Protein AF-A0A7C2H0J8-F1 (afdb_monomer)

Foldseek 3Di:
DKDWDFDQDDDPNATFRKIWIADPVRDTPDMDTAQDDDPVCVVVRHDHDD

pLDDT: mean 96.35, std 3.86, range [76.5, 98.38]

Structure (mmCIF, N/CA/C/O backbone):
data_AF-A0A7C2H0J8-F1
#
_entry.id   AF-A0A7C2H0J8-F1
#
loop_
_atom_site.group_PDB
_atom_site.id
_atom_site.type_symbol
_atom_site.label_atom_id
_atom_site.label_alt_id
_atom_site.label_comp_id
_atom_site.label_asym_id
_atom_site.label_entity_id
_atom_site.label_seq_id
_atom_site.pdbx_PDB_ins_code
_atom_site.Cartn_x
_atom_site.Cartn_y
_atom_site.Cartn_z
_atom_site.occupancy
_atom_site.B_iso_or_equiv
_atom_site.auth_seq_id
_atom_site.auth_comp_id
_atom_site.auth_asym_id
_atom_site.auth_atom_id
_atom_site.pdbx_PDB_model_num
ATOM 1 N N . MET A 1 1 ? -15.515 6.146 14.346 1.00 81.62 1 MET A N 1
ATOM 2 C CA . MET A 1 1 ? -14.563 7.110 13.758 1.00 81.62 1 MET A CA 1
ATOM 3 C C . MET A 1 1 ? -13.278 6.355 13.497 1.00 81.62 1 MET A C 1
ATOM 5 O O . MET A 1 1 ? -12.890 5.580 14.361 1.00 81.62 1 MET A O 1
ATOM 9 N N . ALA A 1 2 ? -12.691 6.514 12.318 1.00 91.69 2 ALA A N 1
ATOM 10 C CA . ALA A 1 2 ? -11.430 5.882 11.951 1.00 91.69 2 ALA A CA 1
ATOM 11 C C . ALA A 1 2 ? -10.491 6.954 11.399 1.00 91.69 2 ALA A C 1
ATOM 13 O O . ALA A 1 2 ? -10.959 7.935 10.816 1.00 91.69 2 ALA A O 1
ATOM 14 N N . ILE A 1 3 ? -9.191 6.766 11.601 1.00 97.06 3 ILE A N 1
ATOM 15 C CA . ILE A 1 3 ? -8.151 7.608 11.013 1.00 97.06 3 ILE A CA 1
ATOM 16 C C . ILE A 1 3 ? -7.572 6.855 9.821 1.00 97.06 3 ILE A C 1
ATOM 18 O O . ILE A 1 3 ? -7.241 5.674 9.934 1.00 97.06 3 ILE A O 1
ATOM 22 N N . VAL A 1 4 ? -7.451 7.550 8.692 1.00 97.94 4 VAL A N 1
ATOM 23 C CA . VAL A 1 4 ? -6.744 7.065 7.507 1.00 97.94 4 VAL A CA 1
ATOM 24 C C . VAL A 1 4 ? -5.482 7.901 7.348 1.00 97.94 4 VAL A C 1
ATOM 26 O O . VAL A 1 4 ? -5.566 9.112 7.154 1.00 97.94 4 VAL A O 1
ATOM 29 N N . ALA A 1 5 ? -4.323 7.259 7.455 1.00 97.75 5 ALA A N 1
ATOM 30 C CA . ALA A 1 5 ? -3.021 7.904 7.352 1.00 97.75 5 ALA A CA 1
ATOM 31 C C . ALA A 1 5 ? -2.330 7.476 6.045 1.00 97.75 5 ALA A C 1
ATOM 33 O O . ALA A 1 5 ? -1.961 6.304 5.929 1.00 97.75 5 ALA A O 1
ATOM 34 N N . PRO A 1 6 ? -2.165 8.373 5.056 1.00 97.81 6 PRO A N 1
ATOM 35 C CA . PRO A 1 6 ? -1.342 8.091 3.886 1.00 97.81 6 PRO A CA 1
ATOM 36 C C . PRO A 1 6 ? 0.136 8.056 4.291 1.00 97.81 6 PRO A C 1
ATOM 38 O O . PRO A 1 6 ? 0.605 8.938 5.011 1.00 97.81 6 PRO A O 1
ATOM 41 N N . VAL A 1 7 ? 0.859 7.030 3.849 1.00 97.56 7 VAL A 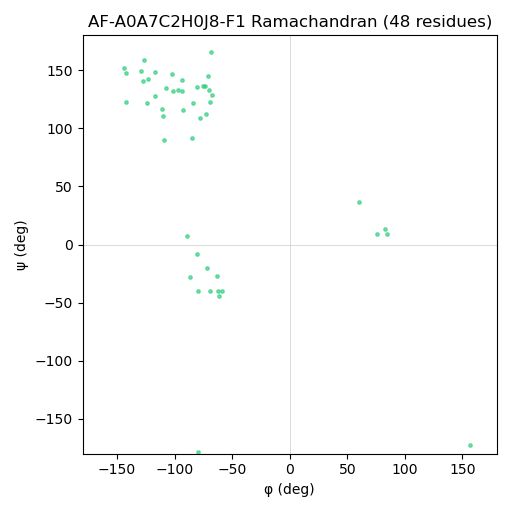N 1
ATOM 42 C CA . VAL A 1 7 ? 2.255 6.776 4.217 1.00 97.56 7 VAL A CA 1
ATOM 43 C C . VAL A 1 7 ? 3.047 6.193 3.047 1.00 97.56 7 VAL A C 1
ATOM 45 O O . VAL A 1 7 ? 2.515 5.450 2.218 1.00 97.56 7 VAL A O 1
ATOM 48 N N . ASP A 1 8 ? 4.348 6.467 3.050 1.00 97.44 8 ASP A N 1
ATOM 49 C CA . ASP A 1 8 ? 5.340 5.752 2.251 1.00 97.44 8 ASP A CA 1
ATOM 50 C C . ASP A 1 8 ? 5.776 4.489 3.018 1.00 97.44 8 ASP A C 1
ATOM 52 O O . ASP A 1 8 ? 6.656 4.518 3.884 1.00 97.44 8 ASP A O 1
ATOM 56 N N . GLU A 1 9 ? 5.105 3.363 2.762 1.00 97.56 9 GLU A N 1
ATOM 57 C CA . GLU A 1 9 ? 5.308 2.114 3.504 1.00 97.56 9 GLU A CA 1
ATOM 58 C C . GLU A 1 9 ? 6.489 1.315 2.940 1.00 97.56 9 GLU A C 1
ATOM 60 O O . GLU A 1 9 ? 6.470 0.879 1.789 1.00 97.56 9 GLU A O 1
ATOM 65 N N . HIS A 1 10 ? 7.483 1.033 3.785 1.00 97.19 10 HIS A N 1
ATOM 66 C CA . HIS A 1 10 ? 8.545 0.076 3.481 1.00 97.19 10 HIS A CA 1
ATOM 67 C C . HIS A 1 10 ? 8.175 -1.314 4.003 1.00 97.19 10 HIS A C 1
ATOM 69 O O . HIS A 1 10 ? 8.077 -1.532 5.212 1.00 97.19 10 HIS A O 1
ATOM 75 N N . ARG A 1 11 ? 8.007 -2.284 3.098 1.00 95.00 11 ARG A N 1
ATOM 76 C CA . ARG A 1 11 ? 7.666 -3.668 3.457 1.00 95.00 11 ARG A CA 1
ATOM 77 C C . ARG A 1 11 ? 8.384 -4.668 2.560 1.00 95.00 11 ARG A C 1
ATOM 79 O O . ARG A 1 11 ? 8.229 -4.644 1.343 1.00 95.00 11 ARG A O 1
ATOM 86 N N . GLY A 1 12 ? 9.155 -5.577 3.160 1.00 94.06 12 GLY A N 1
ATOM 87 C CA . GLY A 1 12 ? 9.868 -6.628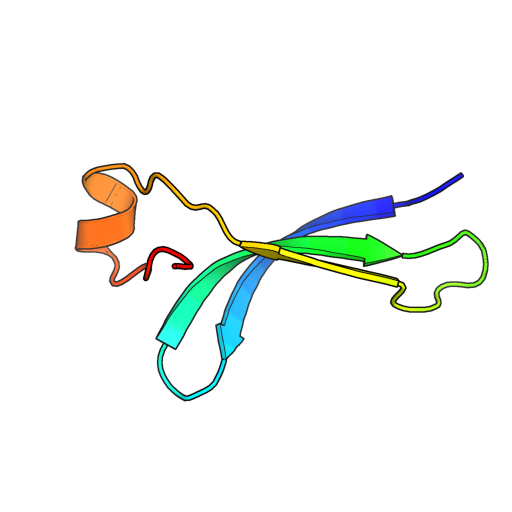 2.419 1.00 94.06 12 GLY A CA 1
ATOM 88 C C . GLY A 1 12 ? 10.861 -6.084 1.384 1.00 94.06 12 GLY A C 1
ATOM 89 O O . GLY A 1 12 ? 10.962 -6.632 0.292 1.00 94.06 12 GLY A O 1
ATOM 90 N N . GLY A 1 13 ? 11.534 -4.969 1.694 1.00 95.69 13 GLY A N 1
ATOM 91 C CA . GLY A 1 13 ? 12.493 -4.321 0.789 1.00 95.69 13 GLY A CA 1
ATOM 92 C C . GLY A 1 13 ? 11.864 -3.537 -0.369 1.00 95.69 13 GLY A C 1
ATOM 93 O O . GLY A 1 13 ? 12.584 -3.103 -1.261 1.00 95.69 13 GLY A O 1
ATOM 94 N N . ARG A 1 14 ? 10.540 -3.351 -0.369 1.00 96.88 14 ARG A N 1
ATOM 95 C CA . ARG A 1 14 ? 9.806 -2.584 -1.383 1.00 96.88 14 ARG A CA 1
ATOM 96 C C . ARG A 1 14 ? 9.127 -1.371 -0.757 1.00 96.88 14 ARG A C 1
ATOM 98 O O . ARG A 1 14 ? 8.718 -1.430 0.405 1.00 96.88 14 ARG A O 1
ATOM 105 N N . LEU A 1 15 ? 9.007 -0.304 -1.542 1.00 98.06 15 LEU A N 1
ATOM 106 C CA . LEU A 1 15 ? 8.318 0.933 -1.185 1.00 98.06 15 LEU A CA 1
ATOM 107 C C . LEU A 1 15 ? 6.899 0.917 -1.755 1.00 98.06 15 LEU A C 1
ATOM 109 O O . LEU A 1 15 ? 6.729 0.606 -2.929 1.00 98.06 15 LEU A O 1
ATOM 113 N N . TYR A 1 16 ? 5.892 1.272 -0.963 1.00 98.25 16 TYR A N 1
ATOM 114 C CA . TYR A 1 16 ? 4.495 1.342 -1.392 1.00 98.25 16 TYR A CA 1
ATOM 115 C C . TYR A 1 16 ? 3.901 2.704 -1.043 1.00 98.25 16 TYR A C 1
ATOM 117 O O . TYR A 1 16 ? 4.114 3.209 0.055 1.00 98.25 16 TYR A O 1
ATOM 125 N N . ASN A 1 17 ? 3.079 3.248 -1.942 1.00 98.25 17 ASN A N 1
ATOM 126 C CA . ASN A 1 17 ? 2.125 4.287 -1.569 1.00 98.25 17 ASN A CA 1
ATOM 127 C C . ASN A 1 17 ? 0.953 3.582 -0.877 1.00 98.25 17 ASN A C 1
ATOM 129 O O . ASN A 1 17 ? 0.210 2.838 -1.529 1.00 98.25 17 ASN A O 1
ATOM 133 N N . ALA A 1 18 ? 0.836 3.757 0.435 1.00 98.19 18 ALA A N 1
ATOM 134 C CA . ALA A 1 18 ? -0.134 3.049 1.252 1.00 98.19 18 ALA A CA 1
ATOM 135 C C . ALA A 1 18 ? -0.991 4.004 2.086 1.00 98.19 18 ALA A C 1
ATOM 137 O O . ALA A 1 18 ? -0.624 5.141 2.365 1.00 98.19 18 ALA A O 1
ATOM 138 N N . ALA A 1 19 ? -2.149 3.513 2.511 1.00 98.31 19 ALA A N 1
ATOM 139 C CA . ALA A 1 19 ? -2.994 4.156 3.501 1.00 98.31 19 ALA A CA 1
ATOM 140 C C . ALA A 1 19 ? -3.239 3.181 4.651 1.00 98.31 19 ALA A C 1
ATOM 142 O O . ALA A 1 19 ? -3.752 2.079 4.445 1.00 98.31 19 ALA A O 1
ATOM 143 N N . TRP A 1 20 ? -2.857 3.577 5.860 1.00 98.12 20 TRP A N 1
ATOM 144 C CA . TRP A 1 20 ? -3.071 2.803 7.078 1.00 98.12 20 TRP A CA 1
ATOM 145 C C . TRP A 1 20 ? -4.365 3.230 7.755 1.00 98.12 20 TRP A C 1
ATOM 147 O O . TRP A 1 20 ? -4.690 4.417 7.783 1.00 98.12 20 TRP A O 1
ATOM 157 N N . VAL A 1 21 ? -5.099 2.263 8.301 1.00 98.31 21 VAL A N 1
ATOM 158 C CA . VAL A 1 21 ? -6.397 2.493 8.937 1.00 98.31 21 VAL A CA 1
ATOM 159 C C . VAL A 1 21 ? -6.313 2.137 10.412 1.00 98.31 21 VAL A C 1
ATOM 161 O O . VAL A 1 21 ? -5.929 1.021 10.766 1.00 98.31 21 VAL A O 1
ATOM 164 N N . PHE A 1 22 ? -6.726 3.076 11.260 1.00 98.38 22 PHE A N 1
ATOM 165 C CA . PHE A 1 22 ? -6.782 2.908 12.709 1.00 98.38 22 PHE A CA 1
ATOM 166 C C . PHE A 1 22 ? -8.196 3.165 13.233 1.00 98.38 22 PHE A C 1
ATOM 168 O O . PHE A 1 22 ? -8.887 4.062 12.735 1.00 98.38 22 PHE A O 1
ATOM 175 N N . ASN A 1 23 ? -8.637 2.402 14.237 1.00 97.62 23 ASN A N 1
ATOM 176 C CA . ASN A 1 23 ? -9.888 2.692 14.948 1.00 97.62 23 ASN A CA 1
ATOM 177 C C . ASN A 1 23 ? -9.704 3.812 15.990 1.00 97.62 23 ASN A C 1
ATOM 179 O O . ASN A 1 23 ? -8.632 4.406 16.115 1.00 97.62 23 ASN A O 1
ATOM 183 N N . LYS A 1 24 ? -10.772 4.139 16.726 1.00 97.25 24 LYS A N 1
ATOM 184 C CA . LYS A 1 24 ? -10.749 5.221 17.725 1.00 97.25 24 LYS A CA 1
ATOM 185 C C . LYS A 1 24 ? -9.930 4.858 18.973 1.00 97.25 24 LYS A C 1
ATOM 187 O O . LYS A 1 24 ? -9.520 5.756 19.697 1.00 97.25 24 LYS A O 1
ATOM 192 N N . GLU A 1 25 ? -9.702 3.570 19.207 1.00 97.69 25 GLU A N 1
ATOM 193 C CA . GLU A 1 25 ? -8.837 3.026 20.253 1.00 97.69 25 GLU A CA 1
ATOM 194 C C . GLU A 1 25 ? -7.348 3.059 19.858 1.00 97.69 25 GLU A C 1
ATOM 196 O O . GLU A 1 25 ? -6.487 2.808 20.696 1.00 97.69 25 GLU A O 1
ATOM 201 N N . GLY A 1 26 ? -7.033 3.408 18.604 1.00 96.25 26 GLY A N 1
ATOM 202 C CA . GLY A 1 26 ? -5.669 3.441 18.074 1.00 96.25 26 GLY A CA 1
ATOM 203 C C . GLY A 1 26 ? -5.168 2.090 17.559 1.00 96.25 26 GLY A C 1
ATOM 204 O O . GLY A 1 26 ? -3.993 1.960 17.219 1.00 96.25 26 GLY A O 1
ATOM 205 N N . GLU A 1 27 ? -6.033 1.082 17.468 1.00 98.00 27 GLU A N 1
ATOM 206 C CA . GLU A 1 27 ? -5.675 -0.230 16.941 1.00 98.00 27 GLU A CA 1
ATOM 207 C C . GLU A 1 27 ? -5.548 -0.179 15.418 1.00 98.00 27 GLU A C 1
ATOM 209 O O . GLU A 1 27 ? -6.391 0.391 14.717 1.00 98.00 27 GLU A O 1
ATOM 214 N N . PHE A 1 28 ? -4.494 -0.810 14.901 1.00 97.62 28 PHE A N 1
ATOM 215 C CA . PHE A 1 28 ? -4.279 -0.957 13.468 1.00 97.62 28 PHE A CA 1
ATOM 216 C C . PHE A 1 28 ? -5.262 -1.980 12.895 1.00 97.62 28 PHE A C 1
ATOM 218 O O . PHE A 1 28 ? -5.169 -3.174 13.174 1.00 97.62 28 PHE A O 1
ATOM 225 N N . LEU A 1 29 ? -6.189 -1.509 12.066 1.00 97.94 29 LEU A N 1
ATOM 226 C CA . LEU A 1 29 ? -7.198 -2.354 11.429 1.00 97.94 29 LEU A CA 1
ATOM 227 C C . LEU A 1 29 ? -6.698 -2.973 10.125 1.00 97.94 29 LEU A C 1
ATOM 229 O O . LEU A 1 29 ? -7.170 -4.029 9.711 1.00 97.94 29 LEU A O 1
ATOM 233 N N . GLY A 1 30 ? -5.766 -2.305 9.452 1.00 97.19 30 GLY A N 1
ATOM 234 C CA . GLY A 1 30 ? -5.250 -2.769 8.178 1.00 97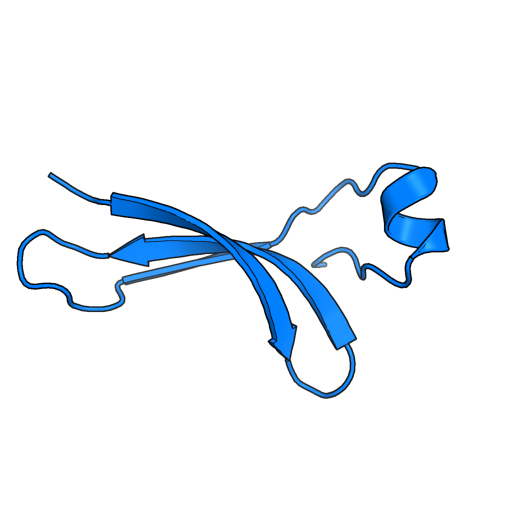.19 30 GLY A CA 1
ATOM 235 C C . GLY A 1 30 ? -4.663 -1.655 7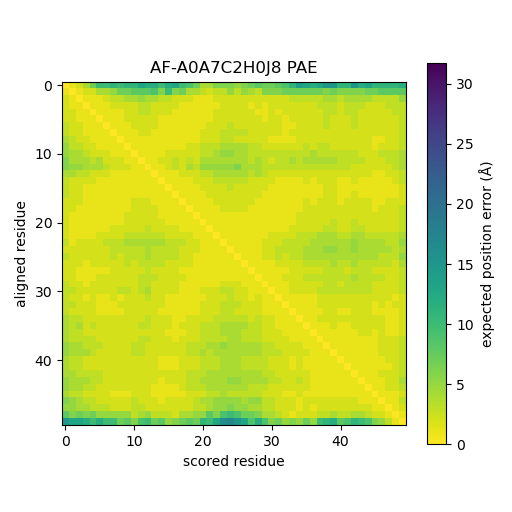.334 1.00 97.19 30 GLY A C 1
ATOM 236 O O . GLY A 1 30 ? -4.503 -0.511 7.762 1.00 97.19 30 GLY A O 1
ATOM 237 N N . ARG A 1 31 ? -4.331 -2.021 6.099 1.00 96.56 31 ARG A N 1
ATOM 238 C CA . ARG A 1 31 ? -3.730 -1.122 5.121 1.00 96.56 31 ARG A CA 1
ATOM 239 C C . ARG A 1 31 ? -4.261 -1.386 3.726 1.00 96.56 31 ARG A C 1
ATOM 241 O O . ARG A 1 31 ? -4.531 -2.527 3.363 1.00 96.56 31 ARG A O 1
ATOM 248 N N . TYR A 1 32 ? -4.334 -0.321 2.950 1.00 97.00 32 TYR A N 1
ATOM 249 C CA . TYR A 1 32 ? -4.526 -0.343 1.511 1.00 97.00 32 TYR A CA 1
ATOM 250 C C . TYR A 1 32 ? -3.209 0.049 0.842 1.00 97.00 32 TYR A C 1
ATOM 252 O O . TYR A 1 32 ? -2.577 1.011 1.269 1.00 97.00 32 TYR A O 1
ATOM 260 N N . GLY A 1 33 ? -2.797 -0.676 -0.196 1.00 97.69 33 GLY A N 1
ATOM 261 C CA . GLY A 1 33 ? -1.723 -0.243 -1.087 1.00 97.69 33 GLY A CA 1
ATOM 262 C C . GLY A 1 33 ? -2.312 0.286 -2.390 1.00 97.69 33 GLY A C 1
ATOM 263 O O . GLY A 1 33 ? -3.331 -0.212 -2.864 1.00 97.69 33 GLY A O 1
ATOM 264 N N . LYS A 1 34 ? -1.671 1.276 -3.004 1.00 97.94 34 LYS A N 1
ATOM 265 C CA . LYS A 1 34 ? -2.101 1.793 -4.302 1.00 97.94 34 LYS A CA 1
ATOM 266 C C . LYS A 1 34 ? -1.858 0.760 -5.411 1.00 97.94 34 LYS A C 1
ATOM 268 O O . LYS A 1 34 ? -0.726 0.342 -5.637 1.00 97.94 34 LYS A O 1
ATOM 273 N N . VAL A 1 35 ? -2.920 0.394 -6.129 1.00 97.50 35 VAL A N 1
ATOM 274 C CA . VAL A 1 35 ? -2.871 -0.574 -7.248 1.00 97.50 35 VAL A CA 1
ATOM 275 C C . VAL A 1 35 ? -2.353 0.079 -8.536 1.00 97.50 35 VAL A C 1
ATOM 277 O O . VAL A 1 35 ? -1.563 -0.489 -9.285 1.00 97.50 35 VAL A O 1
ATOM 280 N N . HIS A 1 36 ? -2.762 1.319 -8.806 1.00 97.19 36 HIS A N 1
ATOM 281 C CA . HIS A 1 36 ? -2.365 2.047 -10.012 1.00 97.19 36 HIS A CA 1
ATOM 282 C C . HIS A 1 36 ? -1.397 3.179 -9.675 1.00 97.19 36 HIS A C 1
ATOM 284 O O . HIS A 1 36 ? -1.800 4.312 -9.409 1.00 97.19 36 HIS A O 1
ATOM 290 N N . CYS A 1 37 ? -0.102 2.869 -9.690 1.00 97.12 37 CYS A N 1
ATOM 291 C CA . CYS A 1 37 ? 0.948 3.870 -9.522 1.00 97.12 37 CYS A CA 1
ATOM 292 C C . CYS A 1 37 ? 1.096 4.736 -10.778 1.00 97.12 37 CYS A C 1
ATOM 294 O O . CYS A 1 37 ? 1.135 4.227 -11.903 1.00 97.12 37 CYS A O 1
ATOM 296 N N . THR A 1 38 ? 1.233 6.038 -10.560 1.00 97.62 38 THR A N 1
ATOM 297 C CA . THR A 1 38 ? 1.596 7.035 -11.570 1.00 97.62 38 THR A CA 1
ATOM 298 C C . THR A 1 38 ? 3.042 6.849 -12.037 1.00 97.62 38 THR A C 1
ATOM 300 O O . THR A 1 38 ? 3.844 6.165 -11.396 1.00 97.62 38 THR A O 1
ATOM 303 N N . THR A 1 39 ? 3.407 7.492 -13.148 1.00 97.94 39 THR A N 1
ATOM 304 C CA . THR A 1 39 ? 4.777 7.452 -13.683 1.00 97.94 39 THR A CA 1
ATOM 305 C C . THR A 1 39 ? 5.813 7.970 -12.682 1.00 97.94 39 THR A C 1
ATOM 307 O O . THR A 1 39 ? 6.876 7.370 -12.560 1.00 97.94 39 THR A O 1
ATOM 310 N N . ILE A 1 40 ? 5.504 9.041 -11.938 1.00 97.56 40 ILE A N 1
ATOM 311 C CA . ILE A 1 40 ? 6.440 9.621 -10.962 1.00 97.56 40 ILE A CA 1
ATOM 312 C C . ILE A 1 40 ? 6.657 8.702 -9.756 1.00 97.56 40 ILE A C 1
ATOM 314 O O . ILE A 1 40 ? 7.790 8.507 -9.335 1.00 97.56 40 ILE A O 1
ATOM 318 N N . GLU A 1 41 ? 5.600 8.052 -9.266 1.00 97.75 41 GLU A N 1
ATOM 319 C CA . GLU A 1 41 ? 5.707 7.080 -8.172 1.00 97.75 41 GLU A CA 1
ATOM 320 C C . GLU A 1 41 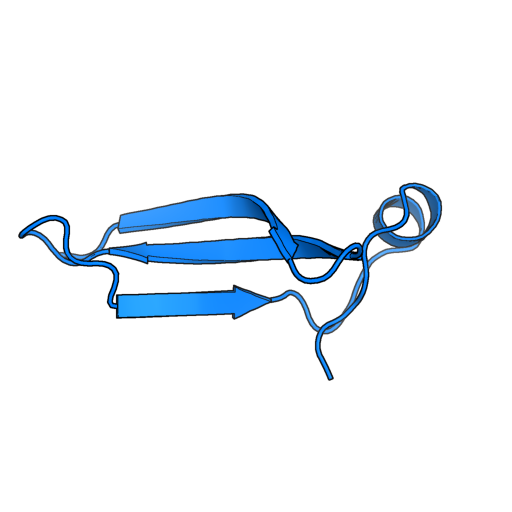? 6.600 5.902 -8.573 1.00 97.75 41 GLU A C 1
ATOM 322 O O . GLU A 1 41 ? 7.499 5.516 -7.829 1.00 97.75 41 GLU A O 1
ATOM 327 N N . ARG A 1 42 ? 6.419 5.374 -9.790 1.00 96.81 42 ARG A N 1
ATOM 328 C CA . ARG A 1 42 ? 7.285 4.308 -10.317 1.00 96.81 42 ARG A CA 1
ATOM 329 C C . ARG A 1 42 ? 8.734 4.769 -10.459 1.00 96.81 42 ARG A C 1
ATOM 331 O O . ARG A 1 42 ? 9.639 4.005 -10.141 1.00 96.81 42 ARG A O 1
ATOM 338 N N . ALA A 1 43 ? 8.959 6.008 -10.901 1.00 97.62 43 ALA A N 1
ATOM 339 C CA . ALA A 1 43 ? 10.301 6.581 -11.012 1.00 97.62 43 ALA A CA 1
ATOM 340 C C . ALA A 1 43 ? 11.009 6.699 -9.650 1.00 97.62 43 ALA A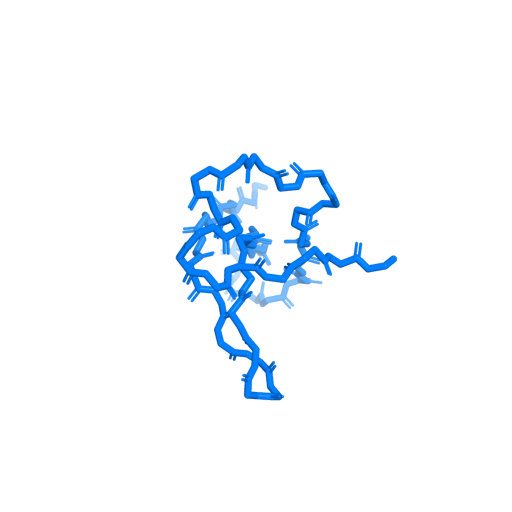 C 1
ATOM 342 O O . ALA A 1 43 ? 12.233 6.631 -9.591 1.00 97.62 43 ALA A O 1
ATOM 343 N N . TRP A 1 44 ? 10.252 6.826 -8.558 1.00 96.38 44 TRP A N 1
ATOM 344 C CA . TRP A 1 44 ? 10.764 6.813 -7.183 1.00 96.38 44 TRP A CA 1
ATOM 345 C C . TRP A 1 44 ? 10.827 5.413 -6.555 1.00 96.38 44 TRP A C 1
ATOM 347 O O . TRP A 1 44 ? 11.126 5.280 -5.373 1.00 96.38 44 TRP A O 1
ATOM 357 N N . GLY A 1 45 ? 10.573 4.356 -7.331 1.00 97.06 45 GLY A N 1
ATOM 358 C CA . GLY A 1 45 ? 10.664 2.972 -6.864 1.00 97.06 45 GLY A CA 1
ATOM 359 C C . GLY A 1 45 ? 9.429 2.467 -6.115 1.00 97.06 45 GLY A C 1
ATOM 360 O O . GLY A 1 45 ? 9.490 1.409 -5.487 1.00 97.06 45 GLY A O 1
ATOM 361 N N . VAL A 1 46 ? 8.301 3.183 -6.184 1.00 97.88 46 VAL A N 1
ATOM 362 C CA . VAL A 1 46 ? 7.040 2.713 -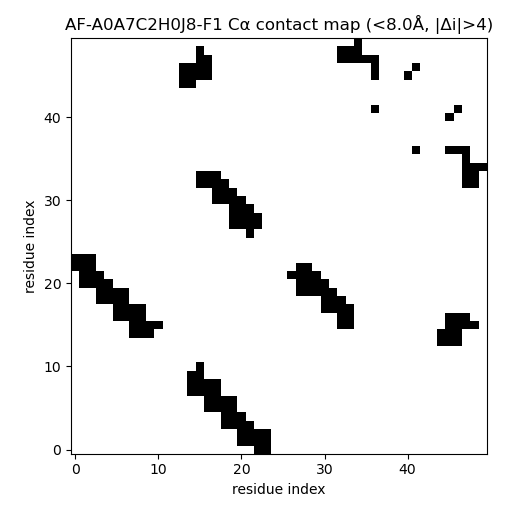5.601 1.00 97.88 46 VAL A CA 1
ATOM 363 C C . VAL A 1 46 ? 6.535 1.490 -6.368 1.00 97.88 46 VAL A C 1
ATOM 365 O O . VAL A 1 46 ? 6.397 1.496 -7.592 1.00 97.88 46 VAL A O 1
ATOM 368 N N . THR A 1 47 ? 6.227 0.441 -5.616 1.00 97.12 47 THR A N 1
ATOM 369 C CA . THR A 1 47 ? 5.672 -0.828 -6.078 1.00 97.12 47 THR A CA 1
ATOM 370 C C . THR A 1 47 ? 4.148 -0.775 -5.975 1.00 97.12 47 THR A C 1
ATOM 372 O O . THR A 1 47 ? 3.605 -0.386 -4.939 1.00 97.12 47 THR A O 1
ATOM 375 N N . ALA A 1 48 ? 3.454 -1.179 -7.038 1.00 94.88 48 ALA A N 1
ATOM 376 C CA . ALA A 1 48 ? 2.016 -1.419 -6.984 1.00 94.88 48 ALA A CA 1
ATOM 377 C C . ALA A 1 48 ? 1.723 -2.683 -6.163 1.00 94.88 48 ALA A C 1
ATOM 379 O O . ALA A 1 48 ? 2.501 -3.635 -6.189 1.00 94.88 48 ALA A O 1
ATOM 380 N N . VAL A 1 49 ? 0.616 -2.695 -5.427 1.00 90.94 49 VAL A N 1
ATOM 381 C CA . VAL A 1 49 ? 0.101 -3.952 -4.862 1.00 90.94 49 VAL A CA 1
ATOM 382 C C . VAL A 1 49 ? -0.682 -4.712 -5.930 1.00 90.94 49 VAL A C 1
ATOM 384 O O . VAL A 1 49 ? -1.455 -4.096 -6.668 1.00 90.94 49 VAL A O 1
ATOM 387 N N . ASP A 1 50 ? -0.429 -6.020 -5.996 1.00 76.50 50 ASP A N 1
ATOM 388 C CA . ASP A 1 50 ? -1.099 -6.979 -6.88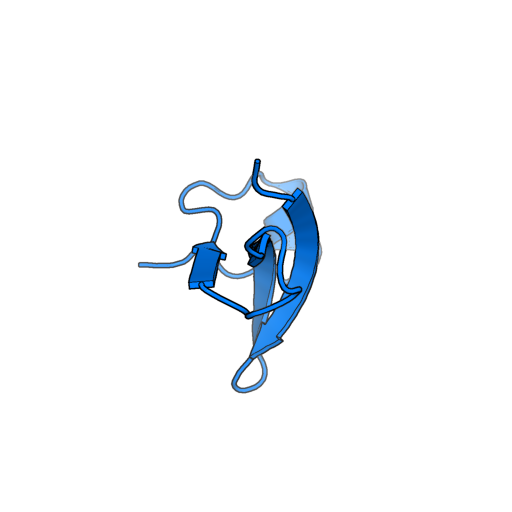3 1.00 76.50 50 ASP A CA 1
ATOM 389 C C . ASP A 1 50 ? -2.545 -7.267 -6.444 1.00 76.50 50 ASP A C 1
ATOM 391 O O . ASP A 1 50 ? -2.805 -7.267 -5.213 1.00 76.50 50 ASP A O 1
#

Sequence (50 aa):
MAIVAPVDEHRGGRLYNAAWVFNKEGEFLGRYGKVHCTTIERAWGVTAVD

Solvent-accessible surface area (backbone atoms only — not comparable to full-atom values): 3006 Å² total; per-residue (Å²): 114,68,49,76,45,79,42,83,41,79,56,95,94,39,39,26,55,28,35,40,33,25,44,82,88,66,49,79,76,49,73,47,60,43,59,80,68,51,73,68,45,46,73,74,56,38,46,54,46,130

Mean predicted aligned error: 2.46 Å

Secondary structure (DSSP, 8-state):
--EEEEEEEEETTE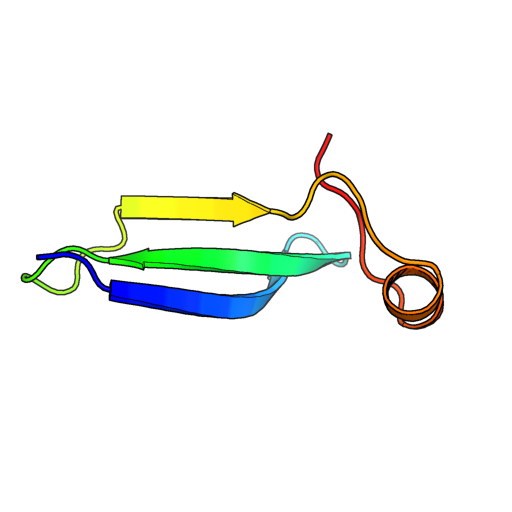EEEEEEEE-TT--EEEEEE-SS--HHHHHTTBPPP-

Nearest PDB structures (foldseek):
  5h8i-assembly2_P  TM=8.543E-01  e=2.369E-02  Medicago truncatula
  5h8i-assembly1_H  TM=8.993E-01  e=4.999E-02  Medicago truncatula
  8c5i-assembly1_H  TM=9.284E-01  e=4.999E-02  Bacillus pumilus
  5k5u-assembly1_A  TM=8.179E-01  e=1.965E-02  Saccharomyces cerevisiae CEN.PK113-7D
  6zby-assembly1_K  TM=8.729E-01  e=4.999E-02  Pseudomonas fluorescens

Radius of gyration: 11.96 Å; Cα contacts (8 Å, |Δi|>4): 89; chains: 1; bounding box: 27×17×34 Å